Protein AF-A0A929QX40-F1 (afdb_monomer_lite)

Radius of gyration: 24.19 Å; chains: 1; bounding box: 80×70×39 Å

Structure (mmCIF, N/CA/C/O backbone):
data_AF-A0A929QX40-F1
#
_entry.id   AF-A0A929QX40-F1
#
loop_
_atom_site.group_PDB
_atom_site.id
_atom_site.type_symbol
_atom_site.label_atom_id
_atom_site.label_alt_id
_atom_site.label_comp_id
_atom_site.label_asym_id
_atom_site.label_entity_id
_atom_site.label_seq_id
_atom_site.pdbx_PDB_ins_code
_atom_site.Cartn_x
_atom_site.Cartn_y
_atom_site.Cartn_z
_atom_site.occupancy
_atom_site.B_iso_or_equiv
_atom_site.auth_seq_id
_atom_site.auth_comp_id
_atom_site.auth_asym_id
_atom_site.auth_atom_id
_atom_site.pdbx_PDB_model_num
ATOM 1 N N . MET A 1 1 ? -61.530 -52.699 19.214 1.00 36.09 1 MET A N 1
ATOM 2 C CA . MET A 1 1 ? -60.261 -52.771 18.457 1.00 36.09 1 MET A CA 1
ATOM 3 C C . MET A 1 1 ? -59.737 -51.356 18.256 1.00 36.09 1 MET A C 1
ATOM 5 O O . MET A 1 1 ? -60.502 -50.581 17.718 1.00 36.09 1 MET A O 1
ATOM 9 N N . LYS A 1 2 ? -58.478 -51.092 18.670 1.00 39.59 2 LYS A N 1
ATOM 10 C CA . LYS A 1 2 ? -57.533 -50.025 18.229 1.00 39.59 2 LYS A CA 1
ATOM 11 C C . LYS A 1 2 ? -58.025 -48.556 18.251 1.00 39.59 2 LYS A C 1
ATOM 13 O O . LYS A 1 2 ? -59.058 -48.260 17.692 1.00 39.59 2 LYS A O 1
ATOM 18 N N . ARG A 1 3 ? -57.304 -47.539 18.734 1.00 37.34 3 ARG A N 1
ATOM 19 C CA . ARG A 1 3 ? -56.014 -47.329 19.427 1.00 37.34 3 ARG A CA 1
ATOM 20 C C . ARG A 1 3 ? -56.015 -45.835 19.834 1.00 37.34 3 ARG A C 1
ATOM 22 O O . ARG A 1 3 ? -56.543 -45.021 19.087 1.00 37.34 3 ARG A O 1
ATOM 29 N N . MET A 1 4 ? -55.430 -45.494 20.984 1.00 43.59 4 MET A N 1
ATOM 30 C CA . MET A 1 4 ? -55.144 -44.113 21.417 1.00 43.59 4 MET A CA 1
ATOM 31 C C . MET A 1 4 ? -53.931 -43.516 20.675 1.00 43.59 4 MET A C 1
ATOM 33 O O . MET A 1 4 ? -53.056 -44.266 20.242 1.00 43.59 4 MET A O 1
ATOM 37 N N . GLY A 1 5 ? -53.860 -42.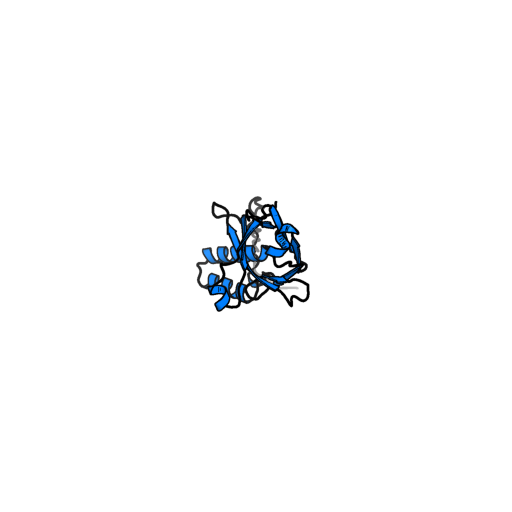180 20.630 1.00 35.41 5 GLY A N 1
ATOM 38 C CA . GLY A 1 5 ? -52.704 -41.350 20.238 1.00 35.41 5 GLY A CA 1
ATOM 39 C C . GLY A 1 5 ? -53.191 -40.150 19.413 1.00 35.41 5 GLY A C 1
ATOM 40 O O . GLY A 1 5 ? -53.792 -40.361 18.373 1.00 35.41 5 GLY A O 1
ATOM 41 N N . GLY A 1 6 ? -53.102 -38.877 19.803 1.00 39.06 6 GLY A N 1
ATOM 42 C CA . GLY A 1 6 ? -52.164 -38.182 20.680 1.00 39.06 6 GLY A CA 1
ATOM 43 C C . GLY A 1 6 ? -51.250 -37.319 19.807 1.00 39.06 6 GLY A C 1
ATOM 44 O O . GLY A 1 6 ? -50.409 -37.892 19.130 1.00 39.06 6 GLY A O 1
ATOM 45 N N . ALA A 1 7 ? -51.425 -35.991 19.800 1.00 42.03 7 ALA A N 1
ATOM 46 C CA . ALA A 1 7 ? -50.366 -34.997 19.560 1.00 42.03 7 ALA A CA 1
ATOM 47 C C . ALA A 1 7 ? -50.921 -33.565 19.625 1.00 42.03 7 ALA A C 1
ATOM 49 O O . ALA A 1 7 ? -52.004 -33.265 19.129 1.00 42.03 7 ALA A O 1
ATOM 50 N N . LEU A 1 8 ? -50.130 -32.717 20.276 1.00 38.38 8 LEU A N 1
ATOM 51 C CA . LEU A 1 8 ? -50.323 -31.303 20.559 1.00 38.38 8 LEU A CA 1
ATOM 52 C C . LEU A 1 8 ? -50.064 -30.414 19.334 1.00 38.38 8 LEU A C 1
ATOM 54 O O . LEU A 1 8 ? -49.399 -30.801 18.378 1.00 38.38 8 LEU A O 1
ATOM 58 N N . ALA A 1 9 ? -50.586 -29.195 19.433 1.00 45.38 9 ALA A N 1
ATOM 59 C CA . ALA A 1 9 ? -50.435 -28.088 18.504 1.00 45.38 9 ALA A CA 1
ATOM 60 C C . ALA A 1 9 ? -48.976 -27.694 18.208 1.00 45.38 9 ALA A C 1
ATOM 62 O O . ALA A 1 9 ? -48.137 -27.689 19.103 1.00 45.38 9 ALA A O 1
ATOM 63 N N . ALA A 1 10 ? -48.737 -27.216 16.985 1.00 40.28 10 ALA A N 1
ATOM 64 C CA . ALA A 1 10 ? -47.793 -26.137 16.695 1.00 40.28 10 ALA A CA 1
ATOM 65 C C . ALA A 1 10 ? -48.151 -25.521 15.332 1.00 40.28 10 ALA A C 1
ATOM 67 O O . ALA A 1 10 ? -47.875 -26.089 14.278 1.00 40.28 10 ALA A O 1
ATOM 68 N N . VAL A 1 11 ? -48.810 -24.362 15.356 1.00 45.84 11 VAL A N 1
ATOM 69 C CA . VAL A 1 11 ? -48.990 -23.509 14.176 1.00 45.84 11 VAL A CA 1
ATOM 70 C C . VAL A 1 11 ? -47.642 -22.848 13.905 1.00 45.84 11 VAL A C 1
ATOM 72 O O . VAL A 1 11 ? -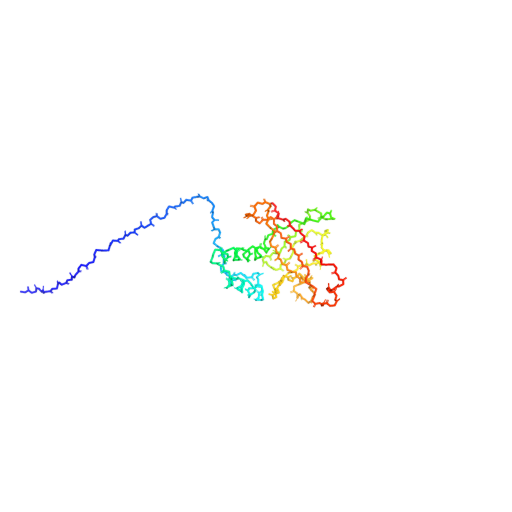47.243 -21.931 14.619 1.00 45.84 11 VAL A O 1
ATOM 75 N N . ALA A 1 12 ? -46.912 -23.334 12.903 1.00 43.47 12 ALA A N 1
ATOM 76 C CA . ALA A 1 12 ? -45.717 -22.663 12.413 1.00 43.47 12 ALA A CA 1
ATOM 77 C C . ALA A 1 12 ? -46.144 -21.496 11.511 1.00 43.47 12 ALA A C 1
ATOM 79 O O . ALA A 1 12 ? -46.456 -21.676 10.335 1.00 43.47 12 ALA A O 1
ATOM 80 N N . ALA A 1 13 ? -46.188 -20.294 12.084 1.00 44.06 13 ALA A N 1
ATOM 81 C CA . ALA A 1 13 ? -46.268 -19.052 11.329 1.00 44.06 13 ALA A CA 1
ATOM 82 C C . ALA A 1 13 ? -44.918 -18.816 10.634 1.00 44.06 13 ALA A C 1
ATOM 84 O O . ALA A 1 13 ? -43.957 -18.350 11.243 1.00 44.06 13 ALA A O 1
ATOM 85 N N . ALA A 1 14 ? -44.833 -19.172 9.354 1.00 40.38 14 ALA A N 1
ATOM 86 C CA . ALA A 1 14 ? -43.716 -18.788 8.506 1.00 40.38 14 ALA A CA 1
ATOM 87 C C . ALA A 1 14 ? -43.876 -17.310 8.114 1.00 40.38 14 ALA A C 1
ATOM 89 O O . ALA A 1 14 ? -44.550 -16.981 7.139 1.00 40.38 14 ALA A O 1
ATOM 90 N N . CYS A 1 15 ? -43.260 -16.406 8.877 1.00 38.00 15 CYS A N 1
ATOM 91 C CA . CYS A 1 15 ? -42.999 -15.046 8.412 1.00 38.00 15 CYS A CA 1
ATOM 92 C C . CYS A 1 15 ? -41.904 -15.106 7.342 1.00 38.00 15 CYS A C 1
ATOM 94 O O . CYS A 1 15 ? -40.714 -15.039 7.644 1.00 38.00 15 CYS A O 1
ATOM 96 N N . ALA A 1 16 ? -42.306 -15.247 6.080 1.00 42.28 16 ALA A N 1
ATOM 97 C CA . ALA A 1 16 ? -41.437 -14.963 4.951 1.00 42.28 16 ALA A CA 1
ATOM 98 C C . ALA A 1 16 ? -41.213 -13.444 4.893 1.00 42.28 16 ALA A C 1
ATOM 100 O O . ALA A 1 16 ? -42.025 -12.702 4.342 1.00 42.28 16 ALA A O 1
ATOM 101 N N . LEU A 1 17 ? -40.117 -12.969 5.489 1.00 46.38 17 LEU A N 1
ATOM 102 C CA . LEU A 1 17 ? -39.581 -11.647 5.180 1.00 46.38 17 LEU A CA 1
ATOM 103 C C . LEU A 1 17 ? -39.022 -11.702 3.757 1.00 46.38 17 LEU A C 1
ATOM 105 O O . LEU A 1 17 ? -37.861 -12.035 3.529 1.00 46.38 17 LEU A O 1
ATOM 109 N N . ALA A 1 18 ? -39.884 -11.389 2.793 1.00 45.22 18 ALA A N 1
ATOM 110 C CA . ALA A 1 18 ? -39.467 -10.909 1.491 1.00 45.22 18 ALA A CA 1
ATOM 111 C C . ALA A 1 18 ? -38.737 -9.575 1.709 1.00 45.22 18 ALA A C 1
ATOM 113 O O . ALA A 1 18 ? -39.358 -8.520 1.824 1.00 45.22 18 ALA A O 1
ATOM 114 N N . ALA A 1 19 ? -37.412 -9.630 1.837 1.00 42.69 19 ALA A N 1
ATOM 115 C CA . ALA A 1 19 ? -36.587 -8.438 1.782 1.00 42.69 19 ALA A CA 1
ATOM 116 C C . ALA A 1 19 ? -36.596 -7.933 0.336 1.00 42.69 19 ALA A C 1
ATOM 118 O O . ALA A 1 19 ? -36.100 -8.590 -0.580 1.00 42.69 19 ALA A O 1
ATOM 119 N N . CYS A 1 20 ? -37.222 -6.775 0.146 1.00 47.47 20 CYS A N 1
ATOM 120 C CA . CYS A 1 20 ? -37.204 -6.020 -1.092 1.00 47.47 20 CYS A CA 1
ATOM 121 C C . CYS A 1 20 ? -35.765 -5.827 -1.578 1.00 47.47 20 CYS A C 1
ATOM 123 O O . CYS A 1 20 ? -34.940 -5.217 -0.898 1.00 47.47 20 CYS A O 1
ATOM 125 N N . ALA A 1 21 ? -35.500 -6.285 -2.798 1.00 46.62 21 ALA A N 1
ATOM 126 C CA . ALA A 1 21 ? -34.409 -5.782 -3.609 1.00 46.62 21 ALA A CA 1
ATOM 127 C C . ALA A 1 21 ? -34.661 -4.288 -3.875 1.00 46.62 21 ALA A C 1
ATOM 129 O O . ALA A 1 21 ? -35.448 -3.925 -4.749 1.00 46.62 21 ALA A O 1
ATOM 130 N N . GLN A 1 22 ? -34.019 -3.419 -3.096 1.00 46.06 22 GLN A N 1
ATOM 131 C CA . GLN A 1 22 ? -33.877 -2.010 -3.440 1.00 46.06 22 GLN A CA 1
ATOM 132 C C . GLN A 1 22 ? -32.488 -1.801 -4.041 1.00 46.06 22 GLN A C 1
ATOM 134 O O . GLN A 1 22 ? -31.463 -1.859 -3.368 1.00 46.06 22 GLN A O 1
ATOM 139 N N . LEU A 1 23 ? -32.504 -1.611 -5.360 1.00 45.16 23 LEU A N 1
ATOM 140 C CA . LEU A 1 23 ? -31.438 -1.048 -6.174 1.00 45.16 23 LEU A CA 1
ATOM 141 C C . LEU A 1 23 ? -30.896 0.256 -5.566 1.00 45.16 23 LEU A C 1
ATOM 143 O O . LEU A 1 23 ? -31.673 1.146 -5.228 1.00 45.16 23 LEU A O 1
ATOM 147 N N . GLY A 1 24 ? -29.569 0.404 -5.606 1.00 38.69 24 GLY A N 1
ATOM 148 C CA . GLY A 1 24 ? -28.888 1.701 -5.601 1.00 38.69 24 GLY A CA 1
ATOM 149 C C . GLY A 1 24 ? -28.097 1.993 -4.329 1.00 38.69 24 GLY A C 1
ATOM 150 O O . GLY A 1 24 ? -28.649 2.487 -3.356 1.00 38.69 24 GLY A O 1
ATOM 151 N N . GLY A 1 25 ? -26.784 1.744 -4.374 1.00 38.47 25 GLY A N 1
ATOM 152 C CA . GLY A 1 25 ? -25.846 2.086 -3.299 1.00 38.47 25 GLY A CA 1
ATOM 153 C C . GLY A 1 25 ? -25.503 0.897 -2.410 1.00 38.47 25 GLY A C 1
ATOM 154 O O . GLY A 1 25 ? -25.773 0.911 -1.214 1.00 38.47 25 GLY A O 1
ATOM 155 N N . GLY A 1 26 ? -24.929 -0.155 -3.001 1.00 35.53 26 GLY A N 1
ATOM 156 C CA . GLY A 1 26 ? -24.421 -1.286 -2.239 1.00 35.53 26 GLY A CA 1
ATOM 157 C C . GLY A 1 26 ? -23.395 -0.805 -1.220 1.00 35.53 26 GLY A C 1
ATOM 158 O O . GLY A 1 26 ? -22.330 -0.315 -1.589 1.00 35.53 26 GLY A O 1
ATOM 159 N N . VAL A 1 27 ? -23.715 -0.971 0.063 1.00 41.44 27 VAL A N 1
ATOM 160 C CA . VAL A 1 27 ? -22.702 -1.202 1.084 1.00 41.44 27 VAL A CA 1
ATOM 161 C C . VAL A 1 27 ? -21.894 -2.397 0.587 1.00 41.44 27 VAL A C 1
ATOM 163 O O . VAL A 1 27 ? -22.329 -3.542 0.692 1.00 41.44 27 VAL A O 1
ATOM 166 N N . SER A 1 28 ? -20.765 -2.143 -0.075 1.00 48.09 28 SER A N 1
ATOM 167 C CA . SER A 1 28 ? -19.777 -3.189 -0.307 1.00 48.09 28 SER A CA 1
ATOM 168 C C . SER A 1 28 ? -19.498 -3.757 1.071 1.00 48.09 28 SER A C 1
ATOM 170 O O . SER A 1 28 ? -18.997 -3.035 1.932 1.00 48.09 28 SER A O 1
ATOM 172 N N . SER A 1 29 ? -19.956 -4.982 1.328 1.00 61.44 29 SER A N 1
ATOM 173 C CA . SER A 1 29 ? -19.791 -5.612 2.629 1.00 61.44 29 SER A CA 1
ATOM 174 C C . SER A 1 29 ? -18.291 -5.681 2.873 1.00 61.44 29 SER A C 1
ATOM 176 O O . SER A 1 29 ? -17.589 -6.441 2.208 1.00 61.44 29 SER A O 1
ATOM 178 N N . SER A 1 30 ? -17.788 -4.790 3.728 1.00 78.94 30 SER A N 1
ATOM 179 C CA . SER A 1 30 ? -16.371 -4.698 4.049 1.00 78.94 30 SER A CA 1
ATOM 180 C C . SER A 1 30 ? -15.923 -6.070 4.524 1.00 78.94 30 SER A C 1
ATOM 182 O O . SER A 1 30 ? -16.546 -6.626 5.435 1.00 78.94 30 SER A O 1
ATOM 184 N N . LYS A 1 31 ? -14.876 -6.625 3.906 1.00 93.31 31 LYS A N 1
ATOM 185 C CA . LYS A 1 31 ? -14.309 -7.890 4.363 1.00 93.31 31 LYS A CA 1
ATOM 186 C C . LYS A 1 31 ? -13.873 -7.716 5.826 1.00 93.31 31 LYS A C 1
ATOM 188 O O . LYS A 1 31 ? -13.334 -6.653 6.163 1.00 93.31 31 LYS A O 1
ATOM 193 N N . PRO A 1 32 ? -14.095 -8.721 6.687 1.00 96.19 32 PRO A N 1
ATOM 194 C CA . PRO A 1 32 ? -13.499 -8.770 8.016 1.00 96.19 32 PRO A CA 1
ATOM 195 C C . PRO A 1 32 ? -11.978 -8.558 7.968 1.00 96.19 32 PRO A C 1
ATOM 197 O O . PRO A 1 32 ? -11.327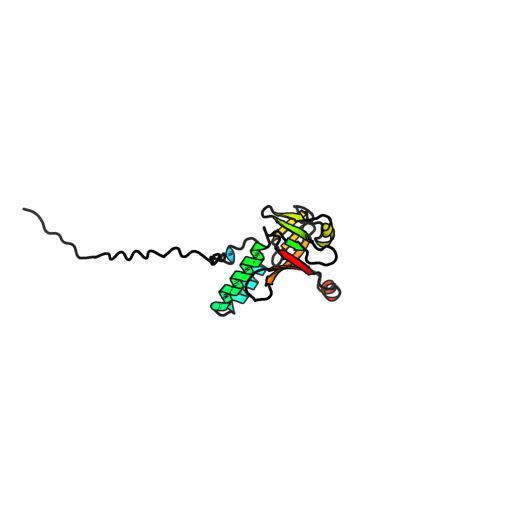 -8.933 6.992 1.00 96.19 32 PRO A O 1
ATOM 200 N N . LEU A 1 33 ? -11.411 -7.951 9.015 1.00 96.94 33 LEU A N 1
ATOM 201 C CA . LEU A 1 33 ? -9.995 -7.560 9.067 1.00 96.94 33 LEU A CA 1
ATOM 202 C C . LEU A 1 33 ? -9.030 -8.744 8.856 1.00 96.94 33 LEU A C 1
ATOM 204 O O . LEU A 1 33 ? -7.998 -8.605 8.197 1.00 96.94 33 LEU A O 1
ATOM 208 N N . ASP A 1 34 ? -9.368 -9.919 9.382 1.00 96.56 34 ASP A N 1
ATOM 209 C CA . ASP A 1 34 ? -8.597 -11.154 9.224 1.00 96.56 34 ASP A CA 1
ATOM 210 C C . ASP A 1 34 ? -8.534 -11.623 7.761 1.00 96.56 34 ASP A C 1
ATOM 212 O O . ASP A 1 34 ? -7.494 -12.128 7.330 1.00 96.56 34 ASP A O 1
ATOM 216 N N . GLN A 1 35 ? -9.579 -11.345 6.974 1.00 97.31 35 GLN A N 1
ATOM 217 C CA . GLN A 1 35 ? -9.696 -11.686 5.549 1.00 97.31 35 GLN A CA 1
ATOM 218 C C . GLN A 1 35 ? -9.025 -10.677 4.600 1.00 97.31 35 GLN A C 1
ATOM 220 O O . GLN A 1 35 ? -9.086 -10.840 3.378 1.00 97.31 35 GLN A O 1
ATOM 225 N N . LEU A 1 36 ? -8.392 -9.625 5.127 1.00 97.62 36 LEU A N 1
ATOM 226 C CA . LEU A 1 36 ? -7.631 -8.661 4.328 1.00 97.62 36 LEU A CA 1
ATOM 227 C C . LEU A 1 36 ? -6.229 -9.211 4.044 1.00 97.62 36 LEU A C 1
ATOM 229 O O . LEU A 1 36 ? -5.304 -9.046 4.834 1.00 97.62 36 LEU A O 1
ATOM 233 N N . GLU A 1 37 ? -6.075 -9.945 2.948 1.00 96.62 37 GLU A N 1
ATOM 234 C CA . GLU A 1 37 ? -4.843 -10.671 2.600 1.00 96.62 37 GLU A CA 1
ATOM 235 C C . GLU A 1 37 ? -3.658 -9.776 2.207 1.00 96.62 37 GLU A C 1
ATOM 237 O O . GLU A 1 37 ? -2.512 -10.211 2.291 1.00 96.62 37 GLU A O 1
ATOM 242 N N . ASN A 1 38 ? -3.918 -8.522 1.828 1.00 97.62 38 ASN A N 1
ATOM 243 C CA . ASN A 1 38 ? -2.889 -7.566 1.418 1.00 97.62 38 ASN A CA 1
ATOM 244 C C . ASN A 1 38 ? -2.407 -6.677 2.575 1.00 97.62 38 ASN A C 1
ATOM 246 O O . ASN A 1 38 ? -1.700 -5.700 2.342 1.00 97.62 38 ASN A O 1
ATOM 250 N N . LEU A 1 39 ? -2.796 -7.002 3.813 1.00 97.81 39 LEU A N 1
ATOM 251 C CA . LEU A 1 39 ? -2.327 -6.340 5.028 1.00 97.81 39 LEU A CA 1
ATOM 252 C C . LEU A 1 39 ? -1.471 -7.292 5.862 1.00 97.81 39 LEU A C 1
ATOM 254 O O . LEU A 1 39 ? -1.877 -8.425 6.140 1.00 97.81 39 LEU A O 1
ATOM 258 N N . GLY A 1 40 ? -0.318 -6.797 6.309 1.00 97.50 40 GLY A N 1
ATOM 259 C CA . GLY A 1 40 ? 0.566 -7.503 7.228 1.00 97.50 40 GLY A CA 1
ATOM 260 C C . GLY A 1 40 ? -0.019 -7.673 8.625 1.00 97.50 40 GLY A C 1
ATOM 261 O O . GLY A 1 40 ? -1.018 -7.044 8.989 1.00 97.50 40 GLY A O 1
ATOM 262 N N . ALA A 1 41 ? 0.614 -8.534 9.424 1.00 97.62 41 ALA A N 1
ATOM 263 C CA . ALA A 1 41 ? 0.180 -8.815 10.790 1.00 97.62 41 ALA A CA 1
ATOM 264 C C . ALA A 1 41 ? 0.211 -7.554 11.669 1.00 97.62 41 ALA A C 1
ATOM 266 O O . ALA A 1 41 ? -0.773 -7.273 12.355 1.00 97.62 41 ALA A O 1
ATOM 267 N N . GLY A 1 42 ? 1.285 -6.765 11.594 1.00 97.38 42 GLY A N 1
ATOM 268 C CA . GLY A 1 42 ? 1.421 -5.481 12.272 1.00 97.38 42 GLY A CA 1
ATOM 269 C C . GLY A 1 42 ? 0.345 -4.480 11.859 1.00 97.38 42 GLY A C 1
ATOM 270 O O . GLY A 1 42 ? -0.342 -3.948 12.727 1.00 97.38 42 GLY A O 1
ATOM 271 N N . THR A 1 43 ? 0.102 -4.286 10.556 1.00 97.25 43 THR A N 1
ATOM 272 C CA . THR A 1 43 ? -0.978 -3.393 10.089 1.00 97.25 43 THR A CA 1
ATOM 273 C C . THR A 1 43 ? -2.349 -3.843 10.595 1.00 97.25 43 THR A C 1
ATOM 275 O O . THR A 1 43 ? -3.149 -3.015 11.035 1.00 97.25 43 THR A O 1
ATOM 278 N N . LYS A 1 44 ? -2.642 -5.152 10.568 1.00 98.31 44 LYS A N 1
ATOM 279 C CA . LYS A 1 44 ? -3.892 -5.686 11.129 1.00 98.31 44 LYS A CA 1
ATOM 280 C C . LYS A 1 44 ? -3.984 -5.425 12.632 1.00 98.31 44 LYS A C 1
ATOM 282 O O . LYS A 1 44 ? -5.028 -4.979 13.096 1.00 98.31 44 LYS A O 1
ATOM 287 N N . ALA A 1 45 ? -2.911 -5.647 13.387 1.00 98.38 45 ALA A N 1
ATOM 288 C CA . ALA A 1 45 ? -2.886 -5.371 14.822 1.00 98.38 45 ALA A CA 1
ATOM 289 C C . ALA A 1 45 ? -3.138 -3.883 15.126 1.00 98.38 45 ALA A C 1
ATOM 291 O O . ALA A 1 45 ? -3.922 -3.564 16.022 1.00 98.38 45 ALA A O 1
ATOM 292 N N . ASP A 1 46 ? -2.552 -2.980 14.337 1.00 97.94 46 ASP A N 1
ATOM 293 C CA . ASP A 1 46 ? -2.746 -1.537 14.483 1.00 97.94 46 ASP A CA 1
ATOM 294 C C . ASP A 1 46 ? -4.215 -1.144 14.198 1.00 97.94 46 ASP A C 1
ATOM 296 O O . ASP A 1 46 ? -4.820 -0.381 14.957 1.00 97.94 46 ASP A O 1
ATOM 300 N N . TYR A 1 47 ? -4.841 -1.719 13.161 1.00 98.00 47 TYR A N 1
ATOM 301 C CA . TYR A 1 47 ? -6.271 -1.526 12.885 1.00 98.00 47 TYR A CA 1
ATOM 302 C C . TYR A 1 47 ? -7.175 -2.095 13.980 1.00 98.00 47 TYR A C 1
ATOM 304 O O . TYR A 1 47 ? -8.130 -1.428 14.383 1.00 98.00 47 TYR A O 1
ATOM 312 N N . GLN A 1 48 ? -6.878 -3.295 14.482 1.00 98.19 48 GLN A N 1
ATOM 313 C CA . GLN A 1 48 ? -7.625 -3.905 15.581 1.00 98.19 48 GLN A CA 1
ATOM 314 C C . GLN A 1 48 ? -7.572 -3.020 16.829 1.00 98.19 48 GLN A C 1
ATOM 316 O O . GLN A 1 48 ? -8.614 -2.695 17.389 1.00 98.19 48 GLN A O 1
ATOM 321 N N . SER A 1 49 ? -6.381 -2.541 17.196 1.00 98.38 49 SER A N 1
ATOM 322 C CA . SER A 1 49 ? -6.195 -1.648 18.342 1.00 98.38 49 SER A CA 1
ATOM 323 C C . SER A 1 49 ? -7.006 -0.356 18.207 1.00 98.38 49 SER A C 1
ATOM 325 O O . SER A 1 49 ? -7.673 0.064 19.155 1.00 98.38 49 SER A O 1
ATOM 327 N N . ARG A 1 50 ? -7.016 0.252 17.011 1.00 97.94 50 ARG A N 1
ATOM 328 C CA . ARG A 1 50 ? -7.842 1.436 16.720 1.00 97.94 50 ARG A CA 1
ATOM 329 C C . ARG A 1 50 ? -9.333 1.135 16.855 1.00 97.94 50 ARG A C 1
ATOM 331 O O . ARG A 1 50 ? -10.059 1.961 17.398 1.00 97.94 50 ARG A O 1
ATOM 338 N N . MET A 1 51 ? -9.795 -0.018 16.369 1.00 97.44 51 MET A N 1
ATOM 339 C CA . MET A 1 51 ? -11.195 -0.423 16.506 1.00 97.44 51 MET A CA 1
ATOM 340 C C . MET A 1 51 ? -11.575 -0.656 17.971 1.00 97.44 51 MET A C 1
ATOM 342 O O . MET A 1 51 ? -12.622 -0.177 18.393 1.00 97.44 51 MET A O 1
ATOM 346 N N . ASP A 1 52 ? -10.732 -1.318 18.763 1.00 97.75 52 ASP A N 1
ATOM 347 C CA . ASP A 1 52 ? -11.002 -1.607 20.181 1.00 97.75 52 ASP A CA 1
ATOM 348 C C . ASP A 1 52 ? -11.161 -0.334 21.029 1.00 97.75 52 ASP A C 1
ATOM 350 O O . ASP A 1 52 ? -11.905 -0.324 22.009 1.00 97.75 52 ASP A O 1
ATOM 354 N N . GLN A 1 53 ? -10.494 0.752 20.630 1.00 97.69 53 GLN A N 1
ATOM 355 C CA . GLN A 1 53 ? -10.551 2.063 21.288 1.00 97.69 53 GLN A CA 1
ATOM 356 C C . GLN A 1 53 ? -11.675 2.971 20.756 1.00 97.69 53 GLN A C 1
ATOM 358 O O . GLN A 1 53 ? -11.921 4.040 21.317 1.00 97.69 53 GLN A O 1
ATOM 363 N N . ALA A 1 54 ? -12.340 2.582 19.666 1.00 96.69 54 ALA A N 1
ATOM 364 C CA . ALA A 1 54 ? -13.306 3.412 18.958 1.00 96.69 54 ALA A CA 1
ATOM 365 C C . ALA A 1 54 ? -14.760 3.117 19.358 1.00 96.69 54 ALA A C 1
ATOM 367 O O . ALA A 1 54 ? -15.105 2.038 19.844 1.00 96.69 54 ALA A O 1
ATOM 368 N N . SER A 1 55 ? -15.645 4.081 19.087 1.00 95.94 55 SER A N 1
ATOM 369 C CA . SER A 1 55 ? -17.093 3.861 19.161 1.00 95.94 55 SER A CA 1
ATOM 370 C C . SER A 1 55 ? -17.543 2.845 18.101 1.00 95.94 55 SER A C 1
ATOM 372 O O . SER A 1 55 ? -16.909 2.725 17.053 1.00 95.94 55 SER A O 1
ATOM 374 N N . GLU A 1 56 ? -18.671 2.155 18.305 1.00 89.25 56 GLU A N 1
ATOM 375 C CA . GLU A 1 56 ? -19.211 1.214 17.302 1.00 89.25 56 GLU A CA 1
ATOM 376 C C . GLU A 1 56 ? -19.405 1.863 15.919 1.00 89.25 56 GLU A C 1
ATOM 378 O O . GLU A 1 56 ? -19.134 1.247 14.889 1.00 89.25 56 GLU A O 1
ATOM 383 N N . ALA A 1 57 ? -19.806 3.139 15.884 1.00 88.25 57 ALA A N 1
ATOM 384 C CA . ALA A 1 57 ? -19.957 3.889 14.639 1.00 88.25 57 ALA A CA 1
ATOM 385 C C . ALA A 1 57 ? -18.613 4.146 13.931 1.00 88.25 57 ALA A C 1
ATOM 387 O O . ALA A 1 57 ? -18.555 4.173 12.700 1.00 88.25 57 ALA A O 1
ATOM 388 N N . ASP A 1 58 ? -17.531 4.329 14.687 1.00 94.06 58 ASP A N 1
ATOM 389 C CA . ASP A 1 58 ? -16.200 4.589 14.138 1.00 94.06 58 ASP A CA 1
ATOM 390 C C . ASP A 1 58 ? -15.434 3.301 13.813 1.00 94.06 58 ASP A C 1
ATOM 392 O O . ASP A 1 58 ? -14.648 3.299 12.865 1.00 94.06 58 ASP A O 1
ATOM 396 N N . LYS A 1 59 ? -15.727 2.180 14.488 1.00 94.69 59 LYS A N 1
ATOM 397 C CA . LYS A 1 59 ? -15.202 0.850 14.125 1.00 94.69 59 LYS A CA 1
ATOM 398 C C . LYS A 1 59 ? -15.470 0.521 12.661 1.00 94.69 59 LYS A C 1
ATOM 400 O O . LYS A 1 59 ? -14.556 0.129 11.940 1.00 94.69 59 LYS A O 1
ATOM 405 N N . GLN A 1 60 ? -16.695 0.762 12.189 1.00 92.00 60 GLN A N 1
ATOM 406 C CA . GLN A 1 60 ? -17.044 0.515 10.788 1.00 92.00 60 GLN A CA 1
ATOM 407 C C . GLN A 1 60 ? -16.262 1.419 9.821 1.00 92.00 60 GLN A C 1
ATOM 409 O O . GLN A 1 60 ? -15.894 0.980 8.729 1.00 92.00 60 GLN A O 1
ATOM 414 N N . LYS A 1 61 ? -15.960 2.667 10.206 1.00 91.94 61 LYS A N 1
ATOM 415 C CA . LYS A 1 61 ? -15.133 3.574 9.390 1.00 91.94 61 LYS A CA 1
ATOM 416 C C . LYS A 1 61 ? -13.686 3.091 9.321 1.00 91.94 61 LYS A C 1
ATOM 418 O O . LYS A 1 61 ? -13.115 3.064 8.237 1.00 91.94 61 LYS A O 1
ATOM 423 N N . ILE A 1 62 ? -13.130 2.646 10.448 1.00 94.94 62 ILE A N 1
ATOM 424 C CA . ILE A 1 62 ? -11.771 2.092 10.529 1.00 94.94 62 ILE A CA 1
ATOM 425 C C . ILE A 1 62 ? -11.660 0.806 9.695 1.00 94.94 62 ILE A C 1
ATOM 427 O O . ILE A 1 62 ? -10.718 0.659 8.922 1.00 94.94 62 ILE A O 1
ATOM 431 N N . LEU A 1 63 ? -12.647 -0.095 9.772 1.00 95.31 63 LEU A N 1
ATOM 432 C CA . LEU A 1 63 ? -12.679 -1.302 8.938 1.00 95.31 63 LEU A CA 1
ATOM 433 C C . LEU A 1 63 ? -12.801 -0.967 7.443 1.00 95.31 63 LEU A C 1
ATOM 435 O O . LEU A 1 63 ? -12.199 -1.635 6.599 1.00 95.31 63 LEU A O 1
ATOM 439 N N . THR A 1 64 ? -13.562 0.076 7.108 1.00 93.69 64 THR A N 1
ATOM 440 C CA . THR A 1 64 ? -13.675 0.573 5.730 1.00 93.69 64 THR A CA 1
ATOM 441 C C . THR A 1 64 ? -12.332 1.100 5.226 1.00 93.69 64 THR A C 1
ATOM 443 O O . THR A 1 64 ? -11.930 0.760 4.117 1.00 93.69 64 THR A O 1
ATOM 446 N N . GLU A 1 65 ? -11.606 1.864 6.044 1.00 94.50 65 GLU A N 1
ATOM 447 C CA . GLU A 1 65 ? -10.251 2.332 5.732 1.00 94.50 65 GLU A CA 1
ATOM 448 C C . GLU A 1 65 ? -9.292 1.153 5.499 1.00 94.50 65 GLU A C 1
ATOM 450 O O . GLU A 1 65 ? -8.603 1.116 4.482 1.00 94.50 65 GLU A O 1
ATOM 455 N N . ALA A 1 66 ? -9.309 0.136 6.368 1.00 96.31 66 ALA A N 1
ATOM 456 C CA . ALA A 1 66 ? -8.489 -1.066 6.200 1.00 96.31 66 ALA A CA 1
ATOM 457 C C . ALA A 1 66 ? -8.801 -1.802 4.883 1.00 96.31 66 ALA A C 1
ATOM 459 O O . ALA A 1 66 ? -7.895 -2.227 4.165 1.00 96.31 66 ALA A O 1
ATOM 460 N N . ASN A 1 67 ? -10.085 -1.908 4.521 1.00 96.19 67 ASN A N 1
ATOM 461 C CA . ASN A 1 67 ? -10.507 -2.473 3.237 1.00 96.19 67 ASN A CA 1
ATOM 462 C C . ASN A 1 67 ? -10.005 -1.640 2.047 1.00 96.19 67 ASN A C 1
ATOM 464 O O . ASN A 1 67 ? -9.613 -2.213 1.032 1.00 96.19 67 ASN A O 1
ATOM 468 N N . GLN A 1 68 ? -9.979 -0.309 2.165 1.00 95.69 68 GLN A N 1
ATOM 469 C CA . GLN A 1 68 ? -9.423 0.567 1.131 1.00 95.69 68 GLN A CA 1
ATOM 470 C C . GLN A 1 68 ? -7.915 0.370 0.977 1.00 95.69 68 GLN A C 1
ATOM 472 O O . GLN A 1 68 ? -7.444 0.288 -0.157 1.00 95.69 68 GLN A O 1
ATOM 477 N N . VAL A 1 69 ? -7.166 0.243 2.078 1.00 96.56 69 VAL A N 1
ATOM 478 C CA . VAL A 1 69 ? -5.729 -0.072 2.023 1.00 96.56 69 VAL A CA 1
ATOM 479 C C . VAL A 1 69 ? -5.505 -1.434 1.373 1.00 96.56 69 VAL A C 1
ATOM 481 O O . VAL A 1 69 ? -4.693 -1.541 0.462 1.00 96.56 69 VAL A O 1
ATOM 484 N N . ASN A 1 70 ? -6.277 -2.457 1.747 1.00 97.06 70 ASN A N 1
ATOM 485 C CA . ASN A 1 70 ? -6.195 -3.778 1.120 1.00 97.06 70 ASN A CA 1
ATOM 486 C C . ASN A 1 70 ? -6.462 -3.737 -0.398 1.00 97.06 70 ASN A C 1
ATOM 488 O O . ASN A 1 70 ? -5.873 -4.513 -1.150 1.00 97.06 70 ASN A O 1
ATOM 492 N N . ALA A 1 71 ? -7.356 -2.847 -0.837 1.00 96.00 71 ALA A N 1
ATOM 493 C CA . ALA A 1 71 ? -7.757 -2.678 -2.233 1.00 96.00 71 ALA A CA 1
ATOM 494 C C . ALA A 1 71 ? -6.761 -1.871 -3.087 1.00 96.00 71 ALA A C 1
ATOM 496 O O . ALA A 1 71 ? -7.018 -1.664 -4.270 1.00 96.00 71 ALA A O 1
ATOM 497 N N . VAL A 1 72 ? -5.627 -1.427 -2.526 1.00 96.75 72 VAL A N 1
ATOM 498 C CA . VAL A 1 72 ? -4.546 -0.830 -3.331 1.00 96.75 72 VAL A CA 1
ATOM 499 C C . VAL A 1 72 ? -3.975 -1.839 -4.335 1.00 96.75 72 VAL A C 1
ATOM 501 O O . VAL A 1 72 ? -3.548 -1.473 -5.428 1.00 96.75 72 VAL A O 1
ATOM 504 N N . VAL A 1 73 ? -4.008 -3.126 -3.982 1.00 97.38 73 VAL A N 1
ATOM 505 C CA . VAL A 1 73 ? -3.701 -4.233 -4.887 1.00 97.38 73 VAL A CA 1
ATOM 506 C C . VAL A 1 73 ? -4.874 -4.427 -5.836 1.00 97.38 73 VAL A C 1
ATOM 508 O O . VAL A 1 73 ? -6.027 -4.479 -5.416 1.00 97.38 73 VAL A O 1
ATOM 511 N N . GLY A 1 74 ? -4.572 -4.493 -7.128 1.00 95.94 74 GLY A N 1
ATOM 512 C CA . GLY A 1 74 ? -5.560 -4.518 -8.200 1.00 95.94 74 GLY A CA 1
ATOM 513 C C . GLY A 1 74 ? -6.018 -3.128 -8.652 1.00 95.94 74 GLY A C 1
ATOM 514 O O . GLY A 1 74 ? -6.528 -3.008 -9.765 1.00 95.94 74 GLY A O 1
ATOM 515 N N . ALA A 1 75 ? -5.776 -2.058 -7.887 1.00 96.00 75 ALA A N 1
ATOM 516 C CA . ALA A 1 75 ? -6.101 -0.699 -8.320 1.00 96.00 75 ALA A CA 1
ATOM 517 C C . ALA A 1 75 ? -5.115 -0.204 -9.391 1.00 96.00 75 ALA A C 1
ATOM 519 O O . ALA A 1 75 ? -3.903 -0.205 -9.182 1.00 96.00 75 ALA A O 1
ATOM 520 N N . GLU A 1 76 ? -5.626 0.252 -10.539 1.00 96.38 76 GLU A N 1
ATOM 521 C CA . GLU A 1 76 ? -4.817 1.046 -11.468 1.00 96.38 76 GLU A CA 1
ATOM 522 C C . GLU A 1 76 ? -4.625 2.437 -10.855 1.00 96.38 76 GLU A C 1
ATOM 524 O O . GLU A 1 76 ? -5.600 3.123 -10.551 1.00 96.38 76 GLU A O 1
ATOM 529 N N . LEU A 1 77 ? -3.378 2.839 -10.631 1.00 96.25 77 LEU A N 1
ATOM 530 C CA . LEU A 1 77 ? -3.016 4.107 -10.010 1.00 96.25 77 LEU A CA 1
ATOM 531 C C . LEU A 1 77 ? -2.339 5.019 -11.026 1.00 96.25 77 LEU A C 1
ATOM 533 O O . LEU A 1 77 ? -1.555 4.571 -11.861 1.00 96.25 77 LEU A O 1
ATOM 537 N N . VAL A 1 78 ? -2.624 6.313 -10.930 1.00 95.62 78 VAL A N 1
ATOM 538 C CA . VAL A 1 78 ? -2.039 7.346 -11.785 1.00 95.62 78 VAL A CA 1
ATOM 539 C C . VAL A 1 78 ? -1.293 8.340 -10.912 1.00 95.62 78 VAL A C 1
ATOM 541 O O . VAL A 1 78 ? -1.890 8.953 -10.024 1.00 95.62 78 VAL A O 1
ATOM 544 N N . LEU A 1 79 ? 0.007 8.493 -11.158 1.00 93.88 79 LEU A N 1
ATOM 545 C CA . LEU A 1 79 ? 0.879 9.359 -10.377 1.00 93.88 79 LEU A CA 1
ATOM 546 C C . LEU A 1 79 ? 0.431 10.825 -10.497 1.00 93.88 79 LEU A C 1
ATOM 548 O O . LEU A 1 79 ? 0.314 11.380 -11.596 1.00 93.88 79 LEU A O 1
ATOM 552 N N . ASP A 1 80 ? 0.209 11.442 -9.340 1.00 89.50 80 ASP A N 1
ATOM 553 C CA . ASP A 1 80 ? -0.182 12.840 -9.150 1.00 89.50 80 ASP A CA 1
ATOM 554 C C . ASP A 1 80 ? 1.029 13.679 -8.708 1.00 89.50 80 ASP A C 1
ATOM 556 O O . ASP A 1 80 ? 0.974 14.468 -7.770 1.00 89.50 80 ASP A O 1
ATOM 560 N N . ASP A 1 81 ? 2.166 13.462 -9.376 1.00 79.06 81 ASP A N 1
ATOM 561 C CA . ASP A 1 81 ? 3.398 14.228 -9.191 1.00 79.06 81 ASP A CA 1
ATOM 562 C C . ASP A 1 81 ? 3.629 15.127 -10.420 1.00 79.06 81 ASP A C 1
ATOM 564 O O . ASP A 1 81 ? 3.579 14.629 -11.549 1.00 79.06 81 ASP A O 1
ATOM 568 N N . PRO A 1 82 ? 3.907 16.436 -10.257 1.00 72.25 82 PRO A N 1
ATOM 569 C CA . PRO A 1 82 ? 4.151 17.346 -11.377 1.00 72.25 82 PRO A CA 1
ATOM 570 C C . PRO A 1 82 ? 5.274 16.909 -12.330 1.00 72.25 82 PRO A C 1
ATOM 572 O O . PRO A 1 82 ? 5.228 17.251 -13.510 1.00 72.25 82 PRO A O 1
ATOM 575 N N . SER A 1 83 ? 6.276 16.174 -11.838 1.00 70.62 83 SER A N 1
ATOM 576 C CA . SER A 1 83 ? 7.450 15.751 -12.613 1.00 70.62 83 SER A CA 1
ATOM 577 C C . SER A 1 83 ? 7.192 14.552 -13.532 1.00 70.62 83 SER A C 1
ATOM 579 O O . SER A 1 83 ? 7.920 14.366 -14.506 1.00 70.62 83 SER A O 1
ATOM 581 N N . ALA A 1 84 ? 6.148 13.764 -13.261 1.00 73.44 84 ALA A N 1
ATOM 582 C CA . ALA A 1 84 ? 5.810 12.556 -14.017 1.00 73.44 84 ALA A CA 1
ATOM 583 C C . ALA A 1 84 ? 4.289 12.312 -14.056 1.00 73.44 84 ALA A C 1
ATOM 585 O O . ALA A 1 84 ? 3.804 11.183 -13.943 1.00 73.44 84 ALA A O 1
ATOM 586 N N . LYS A 1 85 ? 3.524 13.400 -14.194 1.00 80.25 85 LYS A N 1
ATOM 587 C CA . LYS A 1 85 ? 2.064 13.380 -14.108 1.00 80.25 85 LYS A CA 1
ATOM 588 C C . LYS A 1 85 ? 1.458 12.459 -15.160 1.00 80.25 85 LYS A C 1
ATOM 590 O O . LYS A 1 85 ? 1.763 12.577 -16.346 1.00 80.25 85 LYS A O 1
ATOM 595 N N . GLY A 1 86 ? 0.533 11.606 -14.729 1.00 87.81 86 GLY A N 1
ATOM 596 C CA . GLY A 1 86 ? -0.208 10.720 -15.627 1.00 87.81 86 GLY A CA 1
ATOM 597 C C . GLY A 1 86 ? 0.412 9.335 -15.809 1.00 87.81 86 GLY A C 1
ATOM 598 O O . GLY A 1 86 ? -0.233 8.483 -16.414 1.00 87.81 86 GLY A O 1
ATOM 599 N N . ALA A 1 87 ? 1.612 9.097 -15.273 1.00 94.38 87 ALA A N 1
ATOM 600 C CA . ALA A 1 87 ? 2.245 7.788 -15.323 1.00 94.38 87 ALA A CA 1
ATOM 601 C C . ALA A 1 87 ? 1.468 6.754 -14.497 1.00 94.38 87 ALA A C 1
ATOM 603 O O . ALA A 1 87 ? 1.019 7.044 -13.383 1.00 94.38 87 ALA A O 1
ATOM 604 N N . LYS A 1 88 ? 1.321 5.548 -15.042 1.00 96.12 88 LYS A N 1
ATOM 605 C CA . LYS A 1 88 ? 0.553 4.459 -14.436 1.00 96.12 88 LYS A CA 1
ATOM 606 C C . LYS A 1 88 ? 1.408 3.576 -13.537 1.00 96.12 88 LYS A C 1
ATOM 608 O O . LYS A 1 88 ? 2.576 3.326 -13.828 1.00 96.12 88 LYS A O 1
ATOM 613 N N . PHE A 1 89 ? 0.795 3.061 -12.477 1.00 97.25 89 PHE A N 1
ATOM 614 C CA . PHE A 1 89 ? 1.367 2.105 -11.533 1.00 97.25 89 PHE A CA 1
ATOM 615 C C . PHE A 1 89 ? 0.271 1.159 -11.029 1.00 97.25 89 PHE A C 1
ATOM 617 O O . PHE A 1 89 ? -0.850 1.589 -10.773 1.00 97.25 89 PHE A O 1
ATOM 624 N N . GLN A 1 90 ? 0.572 -0.126 -10.872 1.00 98.19 90 GLN A N 1
ATOM 625 C CA . GLN A 1 90 ? -0.368 -1.108 -10.342 1.00 98.19 90 GLN A CA 1
ATOM 626 C C . GLN A 1 90 ? 0.371 -2.270 -9.680 1.00 98.19 90 GLN A C 1
ATOM 628 O O . GLN A 1 90 ? 1.276 -2.869 -10.264 1.00 98.19 90 GLN A O 1
ATOM 633 N N . LEU A 1 91 ? -0.090 -2.636 -8.485 1.00 98.38 91 LEU A N 1
ATOM 634 C CA . LEU A 1 91 ? 0.246 -3.895 -7.828 1.00 98.38 91 LEU A CA 1
ATOM 635 C C . LEU A 1 91 ? -0.745 -4.960 -8.306 1.00 98.38 91 LEU A C 1
ATOM 637 O O . LEU A 1 91 ? -1.949 -4.813 -8.093 1.00 98.38 91 LEU A O 1
ATOM 641 N N . LYS A 1 92 ? -0.272 -6.005 -8.983 1.00 98.25 92 LYS A N 1
ATOM 642 C CA . LYS A 1 92 ? -1.123 -7.091 -9.494 1.00 98.25 92 LYS A CA 1
ATOM 643 C C . LYS A 1 92 ? -1.344 -8.173 -8.441 1.00 98.25 92 LYS A C 1
ATOM 645 O O . LYS A 1 92 ? -0.468 -8.423 -7.618 1.00 98.25 92 LYS A O 1
ATOM 650 N N . ASP A 1 93 ? -2.468 -8.880 -8.511 1.00 96.69 93 ASP A N 1
ATOM 651 C CA . ASP A 1 93 ? -2.771 -9.990 -7.594 1.00 96.69 93 ASP A CA 1
ATOM 652 C C . ASP A 1 93 ? -1.743 -11.136 -7.667 1.00 96.69 93 ASP A C 1
ATOM 654 O O . ASP A 1 93 ? -1.471 -11.795 -6.664 1.00 96.69 93 ASP A O 1
ATOM 658 N N . ASP A 1 94 ? -1.103 -11.323 -8.827 1.00 97.06 94 ASP A N 1
ATOM 659 C CA . ASP A 1 94 ? -0.055 -12.327 -9.076 1.00 97.06 94 ASP A CA 1
ATOM 660 C C . ASP A 1 94 ? 1.336 -11.949 -8.526 1.00 97.06 94 ASP A C 1
ATOM 662 O O . ASP A 1 94 ? 2.330 -12.600 -8.847 1.00 97.06 94 ASP A O 1
ATOM 666 N N . LYS A 1 95 ? 1.409 -10.911 -7.682 1.00 97.62 95 LYS A N 1
ATOM 667 C CA . LYS A 1 95 ? 2.639 -10.396 -7.054 1.00 97.62 95 LYS A CA 1
ATOM 668 C C . LYS A 1 95 ? 3.625 -9.738 -8.019 1.00 97.62 95 LYS A C 1
ATOM 670 O O . LYS A 1 95 ? 4.782 -9.519 -7.652 1.00 97.62 95 LYS A O 1
ATOM 675 N N . THR A 1 96 ? 3.183 -9.374 -9.222 1.00 98.44 96 THR A N 1
ATOM 676 C CA . THR A 1 96 ? 3.949 -8.523 -10.143 1.00 98.44 96 THR A CA 1
ATOM 677 C C . THR A 1 96 ? 3.564 -7.051 -10.009 1.00 98.44 96 THR A C 1
ATOM 679 O O . THR A 1 96 ? 2.501 -6.694 -9.488 1.00 98.44 96 THR A O 1
ATOM 682 N N . VAL A 1 97 ? 4.450 -6.176 -10.469 1.00 98.38 97 VAL A N 1
ATOM 683 C CA . VAL A 1 97 ? 4.219 -4.735 -10.547 1.00 98.38 97 VAL A CA 1
ATOM 684 C C . VAL A 1 97 ? 4.213 -4.321 -12.012 1.00 98.38 97 VAL A C 1
ATOM 686 O O . VAL A 1 97 ? 5.121 -4.659 -12.768 1.00 98.38 97 VAL A O 1
ATOM 689 N N . VAL A 1 98 ? 3.191 -3.569 -12.411 1.00 97.81 98 VAL A N 1
ATOM 690 C CA . VAL A 1 98 ? 3.108 -2.952 -13.739 1.00 97.81 98 VAL A CA 1
ATOM 691 C C . VAL A 1 98 ? 3.196 -1.447 -13.569 1.00 97.81 98 VAL A C 1
ATOM 693 O O . VAL A 1 98 ? 2.455 -0.870 -12.776 1.00 97.81 98 VAL A O 1
ATOM 696 N N . MET A 1 99 ? 4.091 -0.798 -14.309 1.00 96.25 99 MET A N 1
ATOM 697 C CA . MET A 1 99 ? 4.228 0.653 -14.278 1.00 96.25 99 MET A CA 1
ATOM 698 C C . MET A 1 99 ? 4.790 1.208 -15.583 1.00 96.25 99 MET A C 1
ATOM 700 O O . MET A 1 99 ? 5.441 0.488 -16.343 1.00 96.25 99 MET A O 1
ATOM 704 N N . ASP A 1 100 ? 4.590 2.502 -15.808 1.00 95.94 100 ASP A N 1
ATOM 705 C CA . ASP A 1 100 ? 5.260 3.202 -16.898 1.00 95.94 100 ASP A CA 1
ATOM 706 C C . ASP A 1 100 ? 6.760 3.357 -16.608 1.00 95.94 100 ASP A C 1
ATOM 708 O O . ASP A 1 100 ? 7.179 3.723 -15.507 1.00 95.94 100 ASP A O 1
ATOM 712 N N . GLN A 1 101 ? 7.591 3.147 -17.633 1.00 93.12 101 GLN A N 1
ATOM 713 C CA . GLN A 1 101 ? 9.053 3.195 -17.502 1.00 93.12 101 GLN A CA 1
ATOM 714 C C . GLN A 1 101 ? 9.570 4.553 -16.994 1.00 93.12 101 GLN A C 1
ATOM 716 O O . GLN A 1 101 ? 10.634 4.621 -16.379 1.00 93.12 101 GLN A O 1
ATOM 721 N N . SER A 1 102 ? 8.816 5.632 -17.225 1.00 92.44 102 SER A N 1
ATOM 722 C CA . SER A 1 102 ? 9.144 6.987 -16.769 1.00 92.44 102 SER A CA 1
ATOM 723 C C . SER A 1 102 ? 9.185 7.126 -15.245 1.00 92.44 102 SER A C 1
ATOM 725 O O . SER A 1 102 ? 9.882 8.010 -14.749 1.00 92.44 102 SER A O 1
ATOM 727 N N . ILE A 1 103 ? 8.483 6.261 -14.503 1.00 93.00 103 ILE A N 1
ATOM 728 C CA . ILE A 1 103 ? 8.433 6.296 -13.033 1.00 93.00 103 ILE A CA 1
ATOM 729 C C . ILE A 1 103 ? 9.143 5.119 -12.370 1.00 93.00 103 ILE A C 1
ATOM 731 O O . ILE A 1 103 ? 9.216 5.081 -11.143 1.00 93.00 103 ILE A O 1
ATOM 735 N N . ALA A 1 104 ? 9.719 4.198 -13.148 1.00 93.75 104 ALA A N 1
ATOM 736 C CA . ALA A 1 104 ? 10.406 3.028 -12.607 1.00 93.75 104 ALA A CA 1
ATOM 737 C C . ALA A 1 104 ? 11.460 3.375 -11.540 1.00 93.75 104 ALA A C 1
ATOM 739 O O . ALA A 1 104 ? 11.373 2.826 -10.441 1.00 93.75 104 ALA A O 1
ATOM 740 N N . PRO A 1 105 ? 12.359 4.360 -11.737 1.00 91.56 105 PRO A N 1
ATOM 741 C CA . PRO A 1 105 ? 13.326 4.730 -10.702 1.00 91.56 105 PRO A CA 1
ATOM 742 C C . PRO A 1 105 ? 12.687 5.290 -9.421 1.00 91.56 105 PRO A C 1
ATOM 744 O O . PRO A 1 105 ? 13.240 5.128 -8.336 1.00 91.56 105 PRO A O 1
ATOM 747 N N . LEU A 1 106 ? 11.517 5.933 -9.527 1.00 90.25 106 LEU A N 1
ATOM 748 C CA . LEU A 1 106 ? 10.793 6.489 -8.378 1.00 90.25 106 LEU A CA 1
ATOM 749 C C . LEU A 1 106 ? 10.132 5.407 -7.521 1.00 90.25 106 LEU A C 1
ATOM 751 O O . LEU A 1 106 ? 9.866 5.667 -6.347 1.00 90.25 106 LEU A O 1
ATOM 755 N N . MET A 1 107 ? 9.888 4.241 -8.121 1.00 92.81 107 MET A N 1
ATO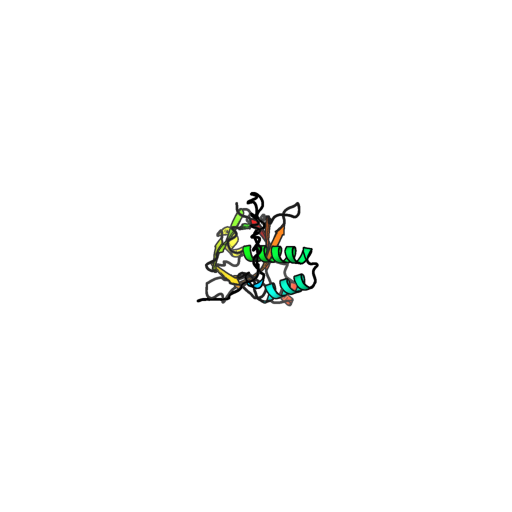M 756 C CA . MET A 1 107 ? 9.271 3.056 -7.527 1.00 92.81 107 MET A CA 1
ATOM 757 C C . MET A 1 107 ? 10.289 1.906 -7.411 1.00 92.81 107 MET A C 1
ATOM 759 O O . MET A 1 107 ? 9.936 0.737 -7.544 1.00 92.81 107 MET A O 1
ATOM 763 N N . SER A 1 108 ? 11.570 2.242 -7.207 1.00 90.94 108 SER A N 1
ATOM 764 C CA . SER A 1 108 ? 12.677 1.294 -6.975 1.00 90.94 108 SER A CA 1
ATOM 765 C C . SER A 1 108 ? 12.929 0.273 -8.093 1.00 90.94 108 SER A C 1
ATOM 767 O O . SER A 1 108 ? 13.515 -0.775 -7.844 1.00 90.94 108 SER A O 1
ATOM 769 N N . ASN A 1 109 ? 12.520 0.574 -9.328 1.00 95.12 109 ASN A N 1
ATOM 770 C CA . ASN A 1 109 ? 12.527 -0.350 -10.468 1.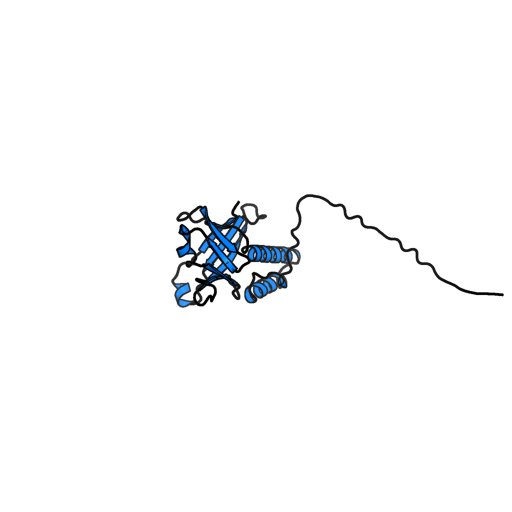00 95.12 109 ASN A CA 1
ATOM 771 C C . ASN A 1 109 ? 11.862 -1.692 -10.130 1.00 95.12 109 ASN A C 1
ATOM 773 O O . ASN A 1 109 ? 12.322 -2.751 -10.556 1.00 95.12 109 ASN A O 1
ATOM 777 N N . ALA A 1 110 ? 10.806 -1.642 -9.318 1.00 97.56 110 ALA A N 1
ATOM 778 C CA . ALA A 1 110 ? 10.167 -2.839 -8.819 1.00 97.56 110 ALA A CA 1
ATOM 779 C C . ALA A 1 110 ? 9.463 -3.610 -9.935 1.00 97.56 110 ALA A C 1
ATOM 781 O O . ALA A 1 110 ? 8.745 -3.038 -10.755 1.00 97.56 110 ALA A O 1
ATOM 782 N N . THR A 1 111 ? 9.644 -4.924 -9.925 1.00 98.06 111 THR A N 1
ATOM 783 C CA . THR A 1 111 ? 8.960 -5.862 -10.827 1.00 98.06 111 THR A CA 1
ATOM 784 C C . THR A 1 111 ? 8.009 -6.778 -10.062 1.00 98.06 111 THR A C 1
ATOM 786 O O . THR A 1 111 ? 7.061 -7.316 -10.637 1.00 98.06 111 THR A O 1
ATOM 789 N N . ASN A 1 112 ? 8.209 -6.896 -8.748 1.00 98.62 112 ASN A N 1
ATOM 790 C CA . ASN A 1 112 ? 7.430 -7.724 -7.846 1.00 98.62 112 ASN A CA 1
ATOM 791 C C . ASN A 1 112 ? 7.061 -6.957 -6.577 1.00 98.62 112 ASN A C 1
ATOM 793 O O . ASN A 1 112 ? 7.625 -5.906 -6.275 1.00 98.62 112 ASN A O 1
ATOM 797 N N . TRP A 1 113 ? 6.102 -7.486 -5.824 1.00 98.44 113 TRP A N 1
ATOM 798 C CA . TRP A 1 113 ? 5.755 -6.952 -4.513 1.00 98.44 113 TRP A CA 1
ATOM 799 C C . TRP A 1 113 ? 5.365 -8.061 -3.540 1.00 98.44 113 TRP A C 1
ATOM 801 O O . TRP A 1 113 ? 4.931 -9.145 -3.940 1.00 98.44 113 TRP A O 1
ATOM 811 N N . ARG A 1 114 ? 5.475 -7.770 -2.244 1.00 98.00 114 ARG A N 1
ATOM 812 C CA . ARG A 1 114 ? 4.969 -8.634 -1.171 1.00 98.00 114 ARG A CA 1
ATOM 813 C C . ARG A 1 114 ? 4.357 -7.818 -0.038 1.00 98.00 114 ARG A C 1
ATOM 815 O O . ARG A 1 114 ? 4.554 -6.610 0.064 1.00 98.00 114 ARG A O 1
ATOM 822 N N . VAL A 1 115 ? 3.613 -8.505 0.819 1.00 97.81 115 VAL A N 1
ATOM 823 C CA . VAL A 1 115 ? 3.078 -7.933 2.057 1.00 97.81 115 VAL A CA 1
ATOM 824 C C . VAL A 1 115 ? 4.178 -7.983 3.119 1.00 97.81 115 VAL A C 1
ATOM 826 O O . VAL A 1 115 ? 4.643 -9.072 3.457 1.00 97.81 115 VAL A O 1
ATOM 829 N N . GLY A 1 116 ? 4.596 -6.820 3.615 1.00 96.44 116 GLY A N 1
ATOM 830 C CA . GLY A 1 116 ? 5.444 -6.687 4.801 1.00 96.44 116 GLY A CA 1
ATOM 831 C C . GLY A 1 116 ? 4.602 -6.648 6.080 1.00 96.44 116 GLY A C 1
ATOM 832 O O . GLY A 1 116 ? 3.376 -6.701 6.025 1.00 96.44 116 GLY A O 1
ATOM 833 N N . ASP A 1 117 ? 5.231 -6.538 7.254 1.00 96.12 117 ASP A N 1
ATOM 834 C CA . ASP A 1 117 ? 4.504 -6.510 8.538 1.00 96.12 117 ASP A CA 1
ATOM 835 C C . ASP A 1 117 ? 3.584 -5.283 8.667 1.00 96.12 117 ASP A C 1
ATOM 837 O O . ASP A 1 117 ? 2.418 -5.397 9.057 1.00 96.12 117 ASP A O 1
ATOM 841 N N . ARG A 1 118 ? 4.114 -4.111 8.294 1.00 95.81 118 ARG A N 1
ATOM 842 C CA . ARG A 1 118 ? 3.415 -2.816 8.310 1.00 95.81 118 ARG A CA 1
ATOM 843 C C . ARG A 1 118 ? 3.466 -2.065 6.974 1.00 95.81 118 ARG A C 1
ATOM 845 O O . ARG A 1 118 ? 3.205 -0.864 6.922 1.00 95.81 118 ARG A O 1
ATOM 852 N N . SER A 1 119 ? 3.841 -2.755 5.904 1.00 96.38 119 SER A N 1
ATOM 853 C CA . SER A 1 119 ? 4.178 -2.168 4.606 1.00 96.38 119 SER A CA 1
ATOM 854 C C . SER A 1 119 ? 3.741 -3.047 3.443 1.00 96.38 119 SER A C 1
ATOM 856 O O . SER A 1 119 ? 3.408 -4.222 3.598 1.00 96.38 119 SER A O 1
ATOM 858 N N . ILE A 1 120 ? 3.798 -2.464 2.251 1.00 97.31 120 ILE A N 1
ATOM 859 C CA . ILE A 1 120 ? 3.988 -3.198 1.008 1.00 97.31 120 ILE A CA 1
ATOM 860 C C . ILE A 1 120 ? 5.447 -3.032 0.608 1.00 97.31 120 ILE A C 1
ATOM 862 O O . ILE A 1 120 ? 5.936 -1.906 0.493 1.00 97.31 120 ILE A O 1
ATOM 866 N N . ASP A 1 121 ? 6.121 -4.148 0.377 1.00 97.56 121 ASP A N 1
ATOM 867 C CA . ASP A 1 121 ? 7.502 -4.144 -0.079 1.00 97.56 121 ASP A CA 1
ATOM 868 C C . ASP A 1 121 ? 7.500 -4.220 -1.606 1.00 97.56 121 ASP A C 1
ATOM 870 O O . ASP A 1 121 ? 6.893 -5.122 -2.191 1.00 97.56 121 ASP A O 1
ATOM 874 N N . LEU A 1 122 ? 8.167 -3.268 -2.251 1.00 97.94 122 LEU A N 1
ATOM 875 C CA . LEU A 1 122 ? 8.395 -3.243 -3.689 1.00 97.94 122 LEU A CA 1
ATOM 876 C C . LEU A 1 122 ? 9.761 -3.863 -3.978 1.00 97.94 122 LEU A C 1
ATOM 878 O O . LEU A 1 122 ? 10.786 -3.343 -3.544 1.00 97.94 122 LEU A O 1
ATOM 882 N N . CYS A 1 123 ? 9.762 -4.977 -4.699 1.00 97.88 123 CYS A N 1
ATOM 883 C CA . CYS A 1 123 ? 10.914 -5.845 -4.899 1.00 97.88 123 CYS A CA 1
ATOM 884 C C . CYS A 1 123 ? 11.479 -5.687 -6.315 1.00 97.88 123 CYS A C 1
ATOM 886 O O . CYS A 1 123 ? 10.723 -5.618 -7.291 1.00 97.88 123 CYS A O 1
ATOM 888 N N . THR A 1 124 ? 12.804 -5.705 -6.452 1.00 96.56 124 THR A N 1
ATOM 889 C CA . THR A 1 124 ? 13.461 -5.673 -7.773 1.00 96.56 124 THR A CA 1
ATOM 890 C C . THR A 1 124 ? 13.216 -6.942 -8.590 1.00 96.56 124 THR A C 1
ATOM 892 O O . THR A 1 124 ? 13.254 -6.893 -9.818 1.00 96.56 124 THR A O 1
ATOM 895 N N . ASP A 1 125 ? 12.931 -8.057 -7.915 1.00 95.88 125 ASP A N 1
ATOM 896 C CA . ASP A 1 125 ? 12.618 -9.366 -8.491 1.00 95.88 125 ASP A CA 1
ATOM 897 C C . ASP A 1 125 ? 11.793 -10.234 -7.517 1.00 95.88 125 ASP A C 1
ATOM 899 O O . ASP A 1 125 ? 11.472 -9.827 -6.396 1.00 95.88 125 ASP A O 1
ATOM 903 N N . ALA A 1 126 ? 11.464 -11.457 -7.943 1.00 95.00 126 ALA A N 1
ATOM 904 C CA . ALA A 1 126 ? 10.629 -12.395 -7.197 1.00 95.00 126 ALA A CA 1
ATOM 905 C C . ALA A 1 126 ? 11.261 -12.938 -5.901 1.00 95.00 126 ALA A C 1
ATOM 907 O O . ALA A 1 126 ? 10.524 -13.387 -5.023 1.00 95.00 126 ALA A O 1
ATOM 908 N N . SER A 1 127 ? 12.593 -12.920 -5.759 1.00 95.94 127 SER A N 1
ATOM 909 C CA . SER A 1 127 ? 13.253 -13.322 -4.507 1.00 95.94 127 SER A CA 1
ATOM 910 C C . SER A 1 127 ? 13.023 -12.291 -3.402 1.00 95.94 127 SER A C 1
ATOM 912 O O . SER A 1 127 ? 12.978 -12.639 -2.221 1.00 95.94 127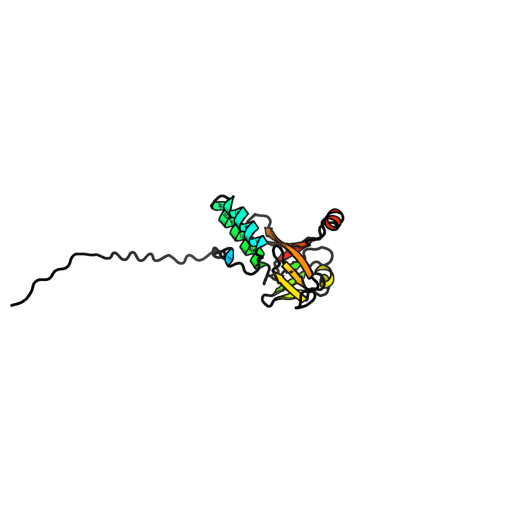 SER A O 1
ATOM 914 N N . CYS A 1 128 ? 12.836 -11.027 -3.801 1.00 95.38 128 CYS A N 1
ATOM 915 C CA . CYS A 1 128 ? 12.681 -9.888 -2.909 1.00 95.38 128 CYS A CA 1
ATOM 916 C C . CYS A 1 128 ? 13.822 -9.780 -1.877 1.00 95.38 128 CYS A C 1
ATOM 918 O O . CYS A 1 128 ? 13.593 -9.431 -0.716 1.00 95.38 128 CYS A O 1
ATOM 920 N N . GLU A 1 129 ? 15.048 -10.105 -2.308 1.00 95.00 129 GLU A N 1
ATOM 921 C CA . GLU A 1 129 ? 16.280 -9.849 -1.554 1.00 95.00 129 GLU A CA 1
ATOM 922 C C . GLU A 1 129 ? 16.504 -8.340 -1.389 1.00 95.00 129 GLU A C 1
ATOM 924 O O . GLU A 1 129 ? 16.797 -7.868 -0.292 1.00 95.00 129 GLU A O 1
ATOM 929 N N . TYR A 1 130 ? 16.282 -7.578 -2.464 1.00 93.56 130 TYR A N 1
ATOM 930 C CA . TYR A 1 130 ? 16.346 -6.121 -2.465 1.00 93.56 130 TYR A CA 1
ATOM 931 C C . TYR A 1 130 ? 14.949 -5.535 -2.648 1.00 93.56 130 TYR A C 1
ATOM 933 O O . TYR A 1 130 ? 14.259 -5.809 -3.637 1.00 93.56 130 TYR A O 1
ATOM 941 N N . TYR A 1 131 ? 14.532 -4.720 -1.684 1.00 95.44 131 TYR A N 1
ATOM 942 C CA . TYR A 1 131 ? 13.206 -4.124 -1.671 1.00 95.44 131 TYR A CA 1
ATOM 943 C C . TYR A 1 131 ? 13.203 -2.735 -1.038 1.00 95.44 131 TYR A C 1
ATOM 945 O O . TYR A 1 131 ? 14.126 -2.347 -0.322 1.00 95.44 131 TYR A O 1
ATOM 953 N N . SER A 1 132 ? 12.137 -1.988 -1.309 1.00 95.12 132 SER A N 1
ATOM 954 C CA . SER A 1 132 ? 11.773 -0.783 -0.569 1.00 95.12 132 SER A CA 1
ATOM 955 C C . SER A 1 132 ? 10.408 -0.967 0.085 1.00 95.12 132 SER A C 1
ATOM 957 O O . SER A 1 132 ? 9.480 -1.476 -0.538 1.00 95.12 132 SER A O 1
ATOM 959 N N . SER A 1 133 ? 10.280 -0.558 1.343 1.00 95.88 133 SER A N 1
ATOM 960 C CA . SER A 1 133 ? 9.058 -0.732 2.136 1.00 95.88 133 SER A CA 1
ATOM 961 C C . SER A 1 133 ? 8.210 0.530 2.095 1.00 95.88 133 SER A C 1
ATOM 963 O O . SER A 1 133 ? 8.715 1.620 2.351 1.00 95.88 133 SER A O 1
ATOM 965 N N . TRP A 1 134 ? 6.914 0.409 1.817 1.00 96.75 134 TRP A N 1
ATOM 966 C CA . TRP A 1 134 ? 6.011 1.555 1.698 1.00 96.75 134 TRP A CA 1
ATOM 967 C C . TRP A 1 134 ? 4.765 1.373 2.553 1.00 96.75 134 TRP A C 1
ATOM 969 O O . TRP A 1 134 ? 4.089 0.348 2.487 1.00 96.75 134 TRP A O 1
ATOM 979 N N . THR A 1 135 ? 4.420 2.397 3.327 1.00 95.94 135 THR A N 1
ATOM 980 C CA . THR A 1 135 ? 3.086 2.496 3.935 1.00 95.94 135 THR A CA 1
ATOM 981 C C . THR A 1 135 ? 2.098 3.045 2.920 1.00 95.94 135 THR A C 1
ATOM 983 O O . THR A 1 135 ? 2.460 3.853 2.064 1.00 95.94 135 THR A O 1
ATOM 986 N N . VAL A 1 136 ? 0.844 2.615 3.027 1.00 96.56 136 VAL A N 1
ATOM 987 C CA . VAL A 1 136 ? -0.239 3.009 2.126 1.00 96.56 136 VAL A CA 1
ATOM 988 C C . VAL A 1 136 ? -1.341 3.668 2.942 1.00 96.56 136 VAL A C 1
ATOM 990 O O . VAL A 1 136 ? -1.861 3.068 3.880 1.00 96.56 136 VAL A O 1
ATOM 993 N N . ALA A 1 137 ? -1.724 4.882 2.558 1.00 95.56 137 ALA A N 1
ATOM 994 C CA . ALA A 1 137 ? -2.854 5.596 3.140 1.00 95.56 137 ALA A CA 1
ATOM 995 C C . ALA A 1 137 ? -3.875 5.956 2.046 1.00 95.56 137 ALA A C 1
ATOM 997 O O . ALA A 1 137 ? -3.476 6.480 1.001 1.00 95.56 137 ALA A O 1
ATOM 998 N N . PRO A 1 138 ? -5.181 5.703 2.243 1.00 94.50 138 PRO A N 1
ATOM 999 C CA . PRO A 1 138 ? -6.199 6.108 1.285 1.00 94.50 138 PRO A CA 1
ATOM 1000 C C . PRO A 1 138 ? -6.360 7.633 1.294 1.00 94.50 138 PRO A C 1
ATOM 1002 O O . PRO A 1 138 ? -6.439 8.265 2.348 1.00 94.50 138 PRO A O 1
ATOM 1005 N N . LYS A 1 139 ? -6.451 8.235 0.107 1.00 90.94 139 LYS A N 1
ATOM 1006 C CA . LYS A 1 139 ? -6.847 9.637 -0.064 1.00 90.94 139 LYS A CA 1
ATOM 1007 C C . LYS A 1 139 ? -8.366 9.696 -0.175 1.00 90.94 139 LYS A C 1
ATOM 1009 O O . LYS A 1 139 ? -8.967 9.004 -0.997 1.00 90.94 139 LYS A O 1
ATOM 1014 N N . THR A 1 140 ? -8.998 10.547 0.623 1.00 80.38 140 THR A N 1
ATOM 1015 C CA . THR A 1 140 ? -10.425 10.864 0.485 1.00 80.38 140 THR A CA 1
ATOM 1016 C C . THR A 1 140 ? -10.592 12.138 -0.335 1.00 80.38 140 THR A C 1
ATOM 1018 O O . THR A 1 140 ? -9.898 13.125 -0.091 1.00 80.38 140 THR A O 1
ATOM 1021 N N . GLY A 1 141 ? -11.519 12.146 -1.294 1.00 62.44 141 GLY A N 1
ATOM 1022 C CA . GLY A 1 141 ? -11.839 13.348 -2.067 1.00 62.44 141 GLY A CA 1
ATOM 1023 C C . GLY A 1 141 ? -12.418 14.483 -1.209 1.00 62.44 141 GLY A C 1
ATOM 1024 O O . GLY A 1 141 ? -12.959 14.257 -0.121 1.00 62.44 141 GLY A O 1
ATOM 1025 N N . SER A 1 142 ? -12.343 15.716 -1.718 1.00 48.66 142 SER A N 1
ATOM 1026 C CA . SER A 1 142 ? -13.005 16.880 -1.119 1.00 48.66 142 SER A CA 1
ATOM 1027 C C . SER A 1 142 ? -14.515 16.616 -1.022 1.00 48.66 142 SER A C 1
ATOM 1029 O O . SER A 1 142 ? -15.181 16.477 -2.043 1.00 48.66 142 SER A O 1
ATOM 1031 N N . GLY A 1 143 ? -15.046 16.491 0.199 1.00 49.22 143 GLY A N 1
ATOM 1032 C CA . GLY A 1 143 ? -16.447 16.113 0.451 1.00 49.22 143 GLY A CA 1
ATOM 1033 C C . GLY A 1 143 ? -16.643 14.841 1.287 1.00 49.22 143 GLY A C 1
ATOM 1034 O O . GLY A 1 143 ? -17.779 14.499 1.596 1.00 49.22 143 GLY A O 1
ATOM 1035 N N . GLY A 1 144 ? -15.563 14.161 1.695 1.00 53.00 144 GLY A N 1
ATOM 1036 C CA . GLY A 1 144 ? -15.580 13.238 2.840 1.00 53.00 144 GLY A CA 1
ATOM 1037 C C . GLY A 1 144 ? -16.213 11.858 2.627 1.00 53.00 144 GLY A C 1
ATOM 1038 O O . GLY A 1 144 ? -16.519 11.201 3.616 1.00 53.00 144 GLY A O 1
ATOM 1039 N N . GLY A 1 145 ? -16.415 11.398 1.384 1.00 64.44 145 GLY A N 1
ATOM 1040 C CA . GLY A 1 145 ? -17.150 10.144 1.144 1.00 64.44 145 GLY A CA 1
ATOM 1041 C C . GLY A 1 145 ? -16.494 9.094 0.247 1.00 64.44 145 GLY A C 1
ATOM 1042 O O . GLY A 1 145 ? -16.842 7.922 0.350 1.00 64.44 145 GLY A O 1
ATOM 1043 N N . SER A 1 146 ? -15.576 9.460 -0.650 1.00 78.50 146 SER A N 1
ATOM 1044 C CA . SER A 1 146 ? -15.096 8.528 -1.683 1.00 78.50 146 SER A CA 1
ATOM 1045 C C . SER A 1 146 ? -13.579 8.520 -1.796 1.00 78.50 146 SER A C 1
ATOM 1047 O O . SER A 1 146 ? -12.937 9.573 -1.748 1.00 78.50 146 SER A O 1
ATOM 1049 N N . LEU A 1 147 ? -13.029 7.313 -1.942 1.00 89.38 147 LEU A N 1
ATOM 1050 C CA . LEU A 1 147 ? -11.622 7.079 -2.238 1.00 89.38 147 LEU A CA 1
ATOM 1051 C C . LEU A 1 147 ? -11.270 7.803 -3.544 1.00 89.38 147 LEU A C 1
ATOM 1053 O O . LEU A 1 147 ? -11.896 7.563 -4.574 1.00 89.38 147 LEU A O 1
ATOM 1057 N N . SER A 1 148 ? -10.299 8.709 -3.489 1.00 91.56 148 SER A N 1
ATOM 1058 C CA . SER A 1 148 ? -9.806 9.463 -4.647 1.00 91.56 148 SER A CA 1
ATOM 1059 C C . SER A 1 148 ? -8.430 8.992 -5.116 1.00 91.56 148 SER A C 1
ATOM 1061 O O . SER A 1 148 ? -7.998 9.348 -6.213 1.00 91.56 148 SER A O 1
ATOM 1063 N N . GLY A 1 149 ? -7.750 8.174 -4.312 1.00 94.38 149 GLY A N 1
ATOM 1064 C CA . GLY A 1 149 ? -6.434 7.634 -4.614 1.00 94.38 149 GLY A CA 1
ATOM 1065 C C . GLY A 1 149 ? -5.702 7.187 -3.356 1.00 94.38 149 GLY A C 1
ATOM 1066 O O . GLY A 1 149 ? -6.336 6.877 -2.349 1.00 94.38 149 GLY A O 1
ATOM 1067 N N . TYR A 1 150 ? -4.374 7.189 -3.407 1.00 95.94 150 TYR A N 1
ATOM 1068 C CA . TYR A 1 150 ? -3.520 6.718 -2.318 1.00 95.94 150 TYR A CA 1
ATOM 1069 C C . TYR A 1 150 ? -2.284 7.597 -2.156 1.00 95.94 150 TYR A C 1
ATOM 1071 O O . TYR A 1 150 ? -1.783 8.168 -3.124 1.00 95.94 150 TYR A O 1
ATOM 1079 N N . THR A 1 151 ? -1.768 7.657 -0.935 1.00 95.56 151 THR A N 1
ATOM 1080 C CA . THR A 1 151 ? -0.433 8.168 -0.639 1.00 95.56 151 THR A CA 1
ATOM 1081 C C . THR A 1 151 ? 0.435 6.999 -0.202 1.00 95.56 151 THR A C 1
ATOM 1083 O O . THR A 1 151 ? 0.114 6.315 0.771 1.00 95.56 151 THR A O 1
ATOM 1086 N N . LEU A 1 152 ? 1.530 6.778 -0.923 1.00 95.81 152 LEU A N 1
ATOM 1087 C CA . LEU A 1 152 ? 2.570 5.823 -0.562 1.00 95.81 152 LEU A CA 1
ATOM 1088 C C . LEU A 1 152 ? 3.713 6.584 0.105 1.00 95.81 152 LEU A C 1
ATOM 1090 O O . LEU A 1 152 ? 4.220 7.548 -0.468 1.00 95.81 152 LEU A O 1
ATOM 1094 N N . THR A 1 153 ? 4.126 6.160 1.298 1.00 94.62 153 THR A N 1
ATOM 1095 C CA . THR A 1 153 ? 5.243 6.781 2.029 1.00 94.62 153 THR A CA 1
ATOM 1096 C C . THR A 1 153 ? 6.326 5.750 2.290 1.00 94.62 153 THR A C 1
ATOM 1098 O O . THR A 1 153 ? 6.053 4.719 2.907 1.00 94.62 153 THR A O 1
ATOM 1101 N N . LEU A 1 154 ? 7.541 6.035 1.818 1.00 93.69 154 LEU A N 1
ATOM 1102 C CA . LEU A 1 154 ? 8.699 5.170 2.007 1.00 93.69 154 LEU A CA 1
ATOM 1103 C C . LEU A 1 154 ? 9.010 5.055 3.501 1.00 93.69 154 LEU A C 1
ATOM 1105 O O . LEU A 1 154 ? 9.183 6.066 4.184 1.00 93.69 154 LEU A O 1
ATOM 1109 N N . LEU A 1 155 ? 9.099 3.825 3.990 1.00 90.56 155 LEU A N 1
ATOM 1110 C CA . LEU A 1 155 ? 9.633 3.519 5.304 1.00 90.56 155 LEU A CA 1
ATOM 1111 C C . LEU A 1 155 ? 11.154 3.478 5.220 1.00 90.56 155 LEU A C 1
ATOM 1113 O O . LEU A 1 155 ? 11.729 2.701 4.460 1.00 90.56 155 LEU A O 1
ATOM 1117 N N . ILE A 1 156 ? 11.792 4.323 6.021 1.00 83.88 156 ILE A N 1
ATOM 1118 C CA . ILE A 1 156 ? 13.236 4.313 6.221 1.00 83.88 156 ILE A CA 1
ATOM 1119 C C . ILE A 1 156 ? 13.473 3.583 7.540 1.00 83.88 156 ILE A C 1
ATOM 1121 O O . ILE A 1 156 ? 13.155 4.107 8.603 1.00 83.88 156 ILE A O 1
ATOM 1125 N N . GLU A 1 157 ? 13.974 2.351 7.463 1.00 73.94 157 GLU A N 1
ATOM 1126 C CA . GLU A 1 157 ? 14.159 1.484 8.638 1.00 73.94 157 GLU A CA 1
ATOM 1127 C C . GLU A 1 157 ? 15.264 1.997 9.577 1.00 73.94 157 GLU A C 1
ATOM 1129 O O . GLU A 1 157 ? 15.240 1.741 10.779 1.00 73.94 157 GLU A O 1
ATOM 1134 N N . ASN A 1 158 ? 16.221 2.760 9.045 1.00 76.75 158 ASN A N 1
ATOM 1135 C CA . ASN A 1 158 ? 17.274 3.387 9.828 1.00 76.75 158 ASN A CA 1
ATOM 1136 C C . ASN A 1 158 ? 16.809 4.749 10.368 1.00 76.75 158 ASN A C 1
ATOM 1138 O O . ASN A 1 158 ? 16.733 5.727 9.628 1.00 76.75 158 ASN A O 1
ATOM 1142 N N . GLU A 1 159 ? 16.557 4.839 11.675 1.00 70.62 159 GLU A N 1
ATOM 1143 C CA . GLU A 1 159 ? 16.094 6.075 12.325 1.00 70.62 159 GLU A CA 1
ATOM 1144 C C . GLU A 1 159 ? 17.076 7.253 12.184 1.00 70.62 159 GLU A C 1
ATOM 1146 O O . GLU A 1 159 ? 16.652 8.404 12.055 1.00 70.62 159 GLU A O 1
ATOM 1151 N N . ALA A 1 160 ? 18.387 6.987 12.162 1.00 71.38 160 ALA A N 1
ATOM 1152 C CA . ALA A 1 160 ? 19.400 8.027 11.982 1.00 71.38 160 ALA A CA 1
ATOM 1153 C C . ALA A 1 160 ? 19.385 8.598 10.553 1.00 71.38 160 ALA A C 1
ATOM 1155 O O . ALA A 1 160 ? 19.649 9.786 10.354 1.00 71.38 160 ALA A O 1
ATOM 1156 N N . GLU A 1 161 ? 19.041 7.777 9.560 1.00 67.81 161 GLU A N 1
ATOM 1157 C CA . GLU A 1 161 ? 18.808 8.229 8.185 1.00 67.81 161 GLU A CA 1
ATOM 1158 C C . GLU A 1 161 ? 17.452 8.928 8.063 1.00 67.81 161 GLU A C 1
ATOM 1160 O O . GLU A 1 161 ? 17.371 10.010 7.481 1.00 67.81 161 GLU A O 1
ATOM 1165 N N . ALA A 1 162 ? 16.404 8.379 8.684 1.00 68.88 162 ALA A N 1
ATOM 1166 C CA . ALA A 1 162 ? 15.060 8.951 8.676 1.00 68.88 162 ALA A CA 1
ATOM 1167 C C . ALA A 1 162 ? 15.032 10.381 9.244 1.00 68.88 162 ALA A C 1
ATOM 1169 O O . ALA A 1 162 ? 14.330 11.241 8.718 1.00 68.88 162 ALA A O 1
ATOM 1170 N N . ALA A 1 163 ? 15.844 10.670 10.267 1.00 68.31 163 ALA A N 1
ATOM 1171 C CA . ALA A 1 163 ? 15.954 12.005 10.856 1.00 68.31 163 ALA A CA 1
ATOM 1172 C C . ALA A 1 163 ? 16.545 13.066 9.905 1.00 68.31 163 ALA A C 1
ATOM 1174 O O . ALA A 1 163 ? 16.342 14.262 10.114 1.00 68.31 163 ALA A O 1
ATOM 1175 N N . ASN A 1 164 ? 17.278 12.645 8.870 1.00 67.62 164 ASN A N 1
ATOM 1176 C CA . ASN A 1 164 ? 18.022 13.531 7.971 1.00 67.62 164 ASN A CA 1
ATOM 1177 C C . ASN A 1 164 ? 17.499 13.515 6.527 1.00 67.62 164 ASN A C 1
ATOM 1179 O O . ASN A 1 164 ? 17.974 14.282 5.687 1.00 67.62 164 ASN A O 1
ATOM 1183 N N . VAL A 1 165 ? 16.518 12.663 6.227 1.00 69.50 165 VAL A N 1
ATOM 1184 C CA . VAL A 1 165 ? 15.935 12.511 4.894 1.00 69.50 165 VAL A CA 1
ATOM 1185 C C . VAL A 1 165 ? 14.507 13.043 4.909 1.00 69.50 165 VAL A C 1
ATOM 1187 O O . VAL A 1 165 ? 13.694 12.703 5.763 1.00 69.50 165 VAL A O 1
ATOM 1190 N N . LYS A 1 166 ? 14.171 13.891 3.933 1.00 74.56 166 LYS A N 1
ATOM 1191 C CA . LYS A 1 166 ? 12.781 14.309 3.727 1.00 74.56 166 LYS A CA 1
ATOM 1192 C C . LYS A 1 166 ? 11.948 13.073 3.379 1.00 74.56 166 LYS A C 1
ATOM 1194 O O . LYS A 1 166 ? 12.292 12.384 2.420 1.00 74.56 166 LYS A O 1
ATOM 1199 N N . ASN A 1 167 ? 10.849 12.844 4.105 1.00 79.88 167 ASN A N 1
ATOM 1200 C CA . ASN A 1 167 ? 9.911 11.753 3.824 1.00 79.88 167 ASN A CA 1
ATOM 1201 C C . ASN A 1 167 ? 9.609 11.669 2.326 1.00 79.88 167 ASN A C 1
ATOM 1203 O O . ASN A 1 167 ? 9.139 12.633 1.712 1.00 79.88 167 ASN A O 1
ATOM 1207 N N . VAL A 1 168 ? 9.900 10.509 1.743 1.00 89.38 168 VAL A N 1
ATOM 1208 C CA . VAL A 1 168 ? 9.650 10.250 0.331 1.00 89.38 168 VAL A CA 1
ATOM 1209 C C . VAL A 1 168 ? 8.209 9.781 0.204 1.00 89.38 168 VAL A C 1
ATOM 1211 O O . VAL A 1 168 ? 7.879 8.652 0.560 1.00 89.38 168 VAL A O 1
ATOM 1214 N N . THR A 1 169 ? 7.348 10.664 -0.293 1.00 92.06 169 THR A N 1
ATOM 1215 C CA . THR A 1 169 ? 5.945 10.358 -0.568 1.00 92.06 169 THR A CA 1
ATOM 1216 C C . THR A 1 169 ? 5.684 10.296 -2.066 1.00 92.06 169 THR A C 1
ATOM 1218 O O . THR A 1 169 ? 6.343 10.965 -2.871 1.00 92.06 169 THR A O 1
ATOM 1221 N N . ARG A 1 170 ? 4.718 9.468 -2.450 1.00 93.00 170 ARG A N 1
ATOM 1222 C CA . ARG A 1 170 ? 4.183 9.370 -3.805 1.00 93.00 170 ARG A CA 1
ATOM 1223 C C . ARG A 1 170 ? 2.675 9.439 -3.715 1.00 93.00 170 ARG A C 1
ATOM 1225 O O . ARG A 1 170 ? 2.053 8.636 -3.022 1.00 93.00 170 ARG A O 1
ATOM 1232 N N . GLU A 1 171 ? 2.101 10.417 -4.392 1.00 93.69 171 GLU A N 1
ATOM 1233 C CA . GLU A 1 171 ? 0.660 10.583 -4.434 1.00 93.69 171 GLU A CA 1
ATOM 1234 C C . GLU A 1 171 ? 0.109 10.009 -5.724 1.00 93.69 171 GLU A C 1
ATOM 1236 O O . GLU A 1 171 ? 0.614 10.279 -6.811 1.00 93.69 171 GLU A O 1
ATOM 1241 N N . PHE A 1 172 ? -0.954 9.232 -5.595 1.00 94.50 172 PHE A N 1
ATOM 1242 C CA . PHE A 1 172 ? -1.648 8.626 -6.709 1.00 94.50 172 PHE A CA 1
ATOM 1243 C C . PHE A 1 172 ? -3.118 9.005 -6.672 1.00 94.50 172 PHE A C 1
ATOM 1245 O O . PHE A 1 172 ? -3.721 9.137 -5.605 1.00 94.50 172 PHE A O 1
ATOM 1252 N N . THR A 1 173 ? -3.699 9.130 -7.855 1.00 94.56 173 THR A N 1
ATOM 1253 C CA . THR A 1 173 ? -5.145 9.123 -8.077 1.00 94.56 173 THR A CA 1
ATOM 1254 C C . THR A 1 173 ? -5.569 7.755 -8.603 1.00 94.56 173 THR A C 1
ATOM 1256 O O . THR A 1 173 ? -4.737 6.994 -9.102 1.00 94.56 173 THR A O 1
ATOM 1259 N N . LEU A 1 174 ? -6.852 7.420 -8.476 1.00 93.00 174 LEU A N 1
ATOM 1260 C CA . LEU A 1 174 ? -7.391 6.223 -9.124 1.00 93.00 174 LEU A CA 1
ATOM 1261 C C . LEU A 1 174 ? -7.396 6.406 -10.651 1.00 93.00 174 LEU A C 1
ATOM 1263 O O . LEU A 1 174 ? -7.854 7.434 -11.159 1.00 93.00 174 LEU A O 1
ATOM 1267 N N . GLY A 1 175 ? -6.898 5.403 -11.371 1.00 86.88 175 GLY A N 1
ATOM 1268 C CA . GLY A 1 175 ? -7.043 5.269 -12.817 1.00 86.88 175 GLY A CA 1
ATOM 1269 C C . GLY A 1 175 ? -8.515 5.127 -13.207 1.00 86.88 175 GLY A C 1
ATOM 1270 O O . GLY A 1 175 ? -9.321 4.601 -12.438 1.00 86.88 175 GLY A O 1
ATOM 1271 N N . LYS A 1 176 ? -8.869 5.666 -14.376 1.00 71.62 176 LYS A N 1
ATOM 1272 C CA . LYS A 1 176 ? -10.231 5.629 -14.927 1.00 71.62 176 LYS A CA 1
ATOM 1273 C C . LYS A 1 176 ? -10.458 4.400 -15.787 1.00 71.62 176 LYS A C 1
ATOM 1275 O O . LYS A 1 176 ? -9.519 4.058 -16.538 1.00 71.62 176 LYS A O 1
#

Organism: NCBI:txid52768

pLDDT: mean 83.04, std 20.47, range [35.41, 98.62]

Secondary structure (DSSP, 8-state):
-----------------------S-----PPPGGG-TTS-HHHHHHHHHHHHTS-HHHHHHHHHHHHHHHTTBT--EEE--TTSTT-EEEE-TTSBEEE-GGGGGGGTT-SEEEE-SSSEEEESSTT-SSEEEEEEEEEEPTTSSSEEEEEEEEE-S-HHHHTTS---EEEEEEP-

Sequence (176 aa):
MKRMGGALAAVAAACALAACAQLGGGVSSSKPLDQLENLGAGTKADYQSRMDQASEADKQKILTEANQVNAVVGAELVLDDPSAKGAKFQLKDDKTVVMDQSIAPLMSNATNWRVGDRSIDLCTDASCEYYSSWTVAPKTGSGGGSLSGYTLTLLIENEAEAANVKNVTREFTLGK

Foldseek 3Di:
DDDDDDDDDDDPPPPPPPDDPDDDDDPPPQDPLVPLQQAAQQQSVVLVVVLVPDDPVVNVVSSVQSSVQSVQAVFWWFWPDPQRGGWTWHQYPVQAIDTDPSCCVVQVVAGGWDHDRQFIWGANDPVRPDTWTWHKGFDDDDPGDDGFFIKIWTDDPDVVVVVVDDISIITIGTDD